Protein AF-A0A8T2YM66-F1 (afdb_monomer_lite)

Organism: Populus deltoides (NCBI:txid3696)

Radius of gyration: 22.35 Å; chains: 1; bounding box: 79×49×45 Å

pLDDT: mean 74.82, std 14.5, range [44.94, 94.56]

Secondary structure (DSSP, 8-state):
-HHHHHHHHHHHHHHHT--------SSPPPBTTB---TT-BSBTTBS-GGGB-EEETTEEEEE-GGG-EEEEEEEEE-SSS-TTEEEEEE-SS--SS----TT--HHHHHH-SSPPPPEEEEE-PPPPPPEESSGGGGTTSTTEEEEE-SSSTT-EEEEEPTTEEEETTTTEEEEGGG-

Structure (mmCIF, N/CA/C/O backbone):
data_AF-A0A8T2YM66-F1
#
_entry.id   AF-A0A8T2YM66-F1
#
loop_
_atom_site.group_PDB
_atom_site.id
_atom_site.type_symbol
_atom_site.label_atom_id
_atom_site.label_alt_id
_atom_site.label_comp_id
_atom_site.label_asym_id
_atom_site.label_entity_id
_atom_site.label_seq_id
_atom_site.pdbx_PDB_ins_code
_atom_site.Cartn_x
_atom_site.Cartn_y
_atom_site.Cartn_z
_atom_site.occupancy
_atom_site.B_iso_or_equiv
_atom_site.auth_seq_id
_atom_site.auth_comp_id
_atom_site.auth_asym_id
_atom_site.auth_atom_id
_atom_site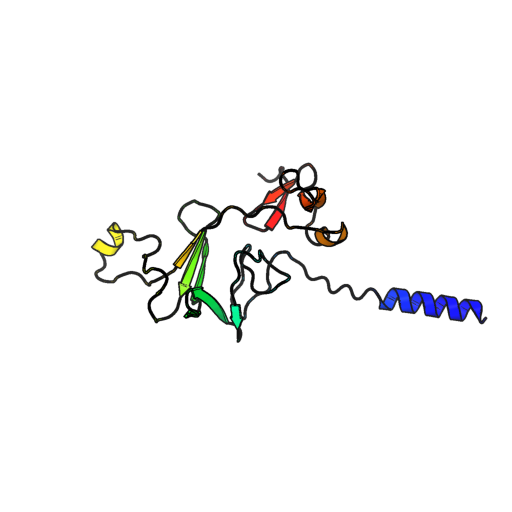.pdbx_PDB_model_num
ATOM 1 N N . MET A 1 1 ? -45.494 -34.737 8.067 1.00 54.91 1 MET A N 1
ATOM 2 C CA . MET A 1 1 ? -44.316 -34.928 7.189 1.00 54.91 1 MET A CA 1
ATOM 3 C C . MET A 1 1 ? -43.950 -33.655 6.430 1.00 54.91 1 MET A C 1
ATOM 5 O O . MET A 1 1 ? -42.790 -33.282 6.460 1.00 54.91 1 MET A O 1
ATOM 9 N N . GLU A 1 2 ? -44.913 -32.925 5.865 1.00 61.69 2 GLU A N 1
ATOM 10 C CA . GLU A 1 2 ? -44.687 -31.696 5.073 1.00 61.69 2 GLU A CA 1
ATOM 11 C C . GLU A 1 2 ? -43.899 -30.579 5.793 1.00 61.69 2 GLU A C 1
ATOM 13 O O . GLU A 1 2 ? -42.937 -30.042 5.254 1.00 61.69 2 GLU A O 1
ATOM 18 N N . LYS A 1 3 ? -44.223 -30.299 7.065 1.00 61.12 3 LYS A N 1
ATOM 19 C CA . LYS A 1 3 ? -43.526 -29.280 7.881 1.00 61.12 3 LYS A CA 1
ATOM 20 C C . LYS A 1 3 ? -42.059 -29.625 8.172 1.00 61.12 3 LYS A C 1
ATOM 22 O O . LYS A 1 3 ? -41.229 -28.733 8.301 1.00 61.12 3 LYS A O 1
ATOM 27 N N . SER A 1 4 ? -41.745 -30.918 8.269 1.00 65.75 4 SER A N 1
ATOM 28 C CA . SER A 1 4 ? -40.383 -31.396 8.536 1.00 65.75 4 SER A CA 1
ATOM 29 C C . SER A 1 4 ? -39.514 -31.304 7.281 1.00 65.75 4 SER A C 1
ATOM 31 O O . SER A 1 4 ? -38.369 -30.879 7.372 1.00 65.75 4 SER A O 1
ATOM 33 N N . ILE A 1 5 ? -40.086 -31.588 6.106 1.00 75.00 5 ILE A N 1
ATOM 34 C CA . ILE A 1 5 ? -39.410 -31.423 4.812 1.00 75.00 5 ILE A CA 1
ATOM 35 C C . ILE A 1 5 ? -39.130 -29.937 4.546 1.00 75.00 5 ILE A C 1
ATOM 37 O O . ILE A 1 5 ? -38.014 -29.585 4.175 1.00 75.00 5 ILE A O 1
ATOM 41 N N . LEU A 1 6 ? -40.098 -29.054 4.825 1.00 72.75 6 LEU A N 1
ATOM 42 C CA . LEU A 1 6 ? -39.918 -27.607 4.680 1.00 72.75 6 LEU A CA 1
ATOM 43 C C . LEU A 1 6 ? -38.821 -27.064 5.613 1.00 72.75 6 LEU A C 1
ATOM 45 O O . LEU A 1 6 ? -37.982 -26.280 5.182 1.00 72.75 6 LEU A O 1
ATOM 49 N N . SER A 1 7 ? -38.771 -27.533 6.864 1.00 74.81 7 SER A N 1
ATOM 50 C CA . SER A 1 7 ? -37.716 -27.152 7.813 1.00 74.81 7 SER A CA 1
ATOM 51 C C . SER A 1 7 ? -36.326 -27.613 7.371 1.00 74.81 7 SER A C 1
ATOM 53 O O . SER A 1 7 ? -35.361 -26.873 7.545 1.00 74.81 7 SER A O 1
ATOM 55 N N . MET A 1 8 ? -36.214 -28.815 6.797 1.00 73.19 8 MET A N 1
ATOM 56 C CA . MET A 1 8 ? -34.941 -29.323 6.280 1.00 73.19 8 MET A CA 1
ATOM 57 C C . MET A 1 8 ? -34.480 -28.528 5.055 1.00 73.19 8 MET A C 1
ATOM 59 O O . MET A 1 8 ? -33.305 -28.194 4.958 1.00 73.19 8 MET A O 1
ATOM 63 N N . LEU A 1 9 ? -35.396 -28.155 4.156 1.00 75.31 9 LEU A N 1
ATOM 64 C CA . LEU A 1 9 ? -35.073 -27.322 2.994 1.00 75.31 9 LEU A CA 1
ATOM 65 C C . LEU A 1 9 ? -34.587 -25.924 3.407 1.00 75.31 9 LEU A C 1
ATOM 67 O O . LEU A 1 9 ? -33.610 -25.438 2.845 1.00 75.31 9 LEU A O 1
ATOM 71 N N . ILE A 1 10 ? -35.197 -25.312 4.428 1.00 72.25 10 ILE A N 1
ATOM 72 C CA . ILE A 1 10 ? -34.757 -24.011 4.962 1.00 72.25 10 ILE A CA 1
ATOM 73 C C . ILE A 1 10 ? -33.356 -24.122 5.588 1.00 72.25 10 ILE A C 1
ATOM 75 O O . ILE A 1 10 ? -32.493 -23.302 5.283 1.00 72.25 10 ILE A O 1
ATOM 79 N N . LEU A 1 11 ? -33.098 -25.163 6.390 1.00 67.56 11 LEU A N 1
ATOM 80 C CA . LEU A 1 11 ? -31.780 -25.426 6.988 1.00 67.56 11 LEU A CA 1
ATOM 81 C C . LEU A 1 11 ? -30.687 -25.619 5.927 1.00 67.56 11 LEU A C 1
ATOM 83 O O . LEU A 1 11 ? -29.607 -25.037 6.035 1.00 67.56 11 LEU A O 1
ATOM 87 N N . MET A 1 12 ? -30.979 -26.375 4.868 1.00 65.44 12 MET A N 1
ATOM 88 C CA . MET A 1 12 ? -30.036 -26.599 3.770 1.00 65.44 12 MET A CA 1
ATOM 89 C C . MET A 1 12 ? -29.739 -25.298 3.012 1.00 65.44 12 MET A C 1
ATOM 91 O O . MET A 1 12 ? -28.573 -25.004 2.759 1.00 65.44 12 MET A O 1
ATOM 95 N N . VAL A 1 13 ? -30.754 -24.472 2.728 1.00 65.25 13 VAL A N 1
ATOM 96 C CA . VAL A 1 13 ? -30.573 -23.157 2.082 1.00 65.25 13 VAL A CA 1
ATOM 97 C C . VAL A 1 13 ? -29.741 -22.207 2.956 1.00 65.25 13 VAL A C 1
ATOM 99 O O . VAL A 1 13 ? -28.867 -21.527 2.426 1.00 65.25 13 VAL A O 1
ATOM 102 N N . THR A 1 14 ? -29.921 -22.213 4.285 1.00 59.53 14 THR A N 1
ATOM 103 C CA . THR A 1 14 ? -29.101 -21.394 5.204 1.00 59.53 14 THR A CA 1
ATOM 104 C C . THR A 1 14 ? -27.645 -21.860 5.317 1.00 59.53 14 THR A C 1
ATOM 106 O O . THR A 1 14 ? -26.748 -21.040 5.509 1.00 59.53 14 THR A O 1
ATOM 109 N N . LEU A 1 15 ? -27.384 -23.163 5.161 1.00 55.84 15 LEU A N 1
ATOM 110 C CA . LEU A 1 15 ? -26.027 -23.721 5.149 1.00 55.84 15 LEU A CA 1
ATOM 111 C C . LEU A 1 15 ? -25.313 -23.461 3.811 1.00 55.84 15 LEU A C 1
ATOM 113 O O . LEU A 1 15 ? -24.105 -23.240 3.793 1.00 55.84 15 LEU A O 1
ATOM 117 N N . LEU A 1 16 ? -26.063 -23.421 2.705 1.00 55.31 16 LEU A N 1
ATOM 118 C CA . LEU A 1 16 ? -25.567 -23.090 1.363 1.00 55.31 16 LEU A CA 1
ATOM 119 C C . LEU A 1 16 ? -25.270 -21.589 1.168 1.00 55.31 16 LEU A C 1
ATOM 121 O O . LEU A 1 16 ? -24.522 -21.243 0.259 1.00 55.31 16 LEU A O 1
ATOM 125 N N . SER A 1 17 ? -25.791 -20.699 2.022 1.00 51.00 17 SER A N 1
ATOM 126 C CA . SER A 1 17 ? -25.498 -19.252 1.994 1.00 51.00 17 SER A CA 1
ATOM 127 C C . SER A 1 17 ? -24.227 -18.829 2.747 1.00 51.00 17 SER A C 1
ATOM 129 O O . SER A 1 17 ? -23.876 -17.652 2.741 1.00 51.00 17 SER A O 1
ATOM 131 N N . CYS A 1 18 ? -23.508 -19.768 3.368 1.00 48.72 18 CYS A N 1
ATOM 132 C CA . CYS A 1 18 ? -22.251 -19.506 4.078 1.00 48.72 18 CYS A CA 1
ATOM 133 C C . CYS A 1 18 ? -21.005 -19.857 3.248 1.00 48.72 18 CYS A C 1
ATOM 135 O O . CYS A 1 18 ? -19.997 -20.293 3.803 1.00 48.72 18 CYS A O 1
ATOM 137 N N . SER A 1 19 ? -21.012 -19.632 1.931 1.00 55.66 19 SER A N 1
ATOM 138 C CA . SER A 1 19 ? -19.758 -19.518 1.177 1.00 55.66 19 SER A CA 1
ATOM 139 C C . SER A 1 19 ? -19.156 -18.132 1.426 1.00 55.66 19 SER A C 1
ATOM 141 O O . SER A 1 19 ? -19.154 -17.258 0.559 1.00 55.66 19 SER A O 1
ATOM 143 N N . TRP A 1 20 ? -18.698 -17.924 2.662 1.00 50.69 20 TRP A N 1
ATOM 144 C CA . TRP A 1 20 ? -17.812 -16.829 3.025 1.00 50.69 20 TRP A CA 1
ATOM 145 C C . TRP A 1 20 ? -16.505 -17.098 2.286 1.00 50.69 20 TRP A C 1
ATOM 147 O O . TRP A 1 20 ? -15.684 -17.896 2.737 1.00 50.69 20 TRP A O 1
ATOM 157 N N . SER A 1 21 ? -16.318 -16.486 1.120 1.00 52.03 21 SER A N 1
ATOM 158 C CA . SER A 1 21 ? -14.973 -16.339 0.578 1.00 52.03 21 SER A CA 1
ATOM 159 C C . SER A 1 21 ? -14.225 -15.468 1.576 1.00 52.03 21 SER A C 1
ATOM 161 O O . SER A 1 21 ? -14.390 -14.254 1.602 1.00 52.03 21 SER A O 1
ATOM 163 N N . ALA A 1 22 ? -13.513 -16.108 2.499 1.00 55.12 22 ALA A N 1
ATOM 164 C CA . ALA A 1 22 ? -12.634 -15.430 3.427 1.00 55.12 22 ALA A CA 1
ATOM 165 C C . ALA A 1 22 ? -11.456 -14.907 2.610 1.00 55.12 22 ALA A C 1
ATOM 167 O O . ALA A 1 22 ? -10.471 -15.610 2.396 1.00 55.12 22 ALA A O 1
ATOM 168 N N . THR A 1 23 ? -11.572 -13.684 2.114 1.00 48.28 23 THR A N 1
ATOM 169 C CA . THR A 1 23 ? -10.398 -12.899 1.767 1.00 48.28 23 THR A CA 1
ATOM 170 C C . THR A 1 23 ? -9.925 -12.217 3.040 1.00 48.28 23 THR A C 1
ATOM 172 O O . THR A 1 23 ? -10.339 -11.112 3.356 1.00 48.28 23 THR A O 1
ATOM 175 N N . ALA A 1 24 ? -9.013 -12.880 3.755 1.00 48.28 24 ALA A N 1
ATOM 176 C CA . ALA A 1 24 ? -7.900 -12.140 4.349 1.00 48.28 24 ALA A CA 1
ATOM 177 C C . ALA A 1 24 ? -7.298 -11.288 3.208 1.00 48.28 24 ALA A C 1
ATOM 179 O O . ALA A 1 24 ? -7.140 -11.802 2.102 1.00 48.28 24 ALA A O 1
ATOM 180 N N . LEU A 1 25 ? -6.976 -10.005 3.321 1.00 55.25 25 LEU A N 1
ATOM 181 C CA . LEU A 1 25 ? -6.524 -9.166 4.426 1.00 55.25 25 LEU A CA 1
ATOM 182 C C . LEU A 1 25 ? -6.538 -7.719 3.862 1.00 55.25 25 LEU A C 1
ATOM 184 O O . LEU A 1 25 ? -6.596 -7.552 2.645 1.00 55.25 25 LEU A O 1
ATOM 188 N N . GLN A 1 26 ? -6.351 -6.666 4.668 1.00 66.81 26 GLN A N 1
ATOM 189 C CA . GLN A 1 26 ? -6.004 -5.316 4.156 1.00 66.81 26 GLN A CA 1
ATOM 190 C C . GLN A 1 26 ? -4.778 -5.293 3.207 1.00 66.81 26 GLN A C 1
ATOM 192 O O . GLN A 1 26 ? -4.493 -4.280 2.568 1.00 66.81 26 GLN A O 1
ATOM 197 N N . HIS A 1 27 ? -4.064 -6.413 3.095 1.00 70.94 27 HIS A N 1
ATOM 198 C CA . HIS A 1 27 ? -3.016 -6.668 2.126 1.00 70.94 27 HIS A CA 1
ATOM 199 C C . HIS A 1 27 ? -3.557 -7.141 0.780 1.00 70.94 27 HIS A C 1
ATOM 201 O O . HIS A 1 27 ? -4.359 -8.069 0.683 1.00 70.94 27 HIS A O 1
ATOM 207 N N . CYS A 1 28 ? -3.027 -6.547 -0.284 1.00 84.81 28 CYS A N 1
ATOM 208 C CA . CYS A 1 28 ? -3.263 -7.038 -1.628 1.00 84.81 28 CYS A CA 1
ATOM 209 C C . CYS A 1 28 ? -2.594 -8.396 -1.858 1.00 84.81 28 CYS A C 1
ATOM 211 O O . CYS A 1 28 ? -1.501 -8.668 -1.360 1.00 84.81 28 CYS A O 1
ATOM 213 N N . GLY A 1 29 ? -3.238 -9.232 -2.675 1.00 87.94 29 GLY A N 1
ATOM 214 C CA . GLY A 1 29 ? -2.601 -10.430 -3.210 1.00 87.94 29 GLY A CA 1
ATOM 215 C C . GLY A 1 29 ? -1.370 -10.090 -4.058 1.00 87.94 29 GLY A C 1
ATOM 216 O O . GLY A 1 29 ? -1.179 -8.955 -4.501 1.00 87.94 29 GLY A O 1
ATOM 217 N N . ASN A 1 30 ? -0.534 -11.095 -4.312 1.00 90.56 30 ASN A N 1
ATOM 218 C CA . ASN A 1 30 ? 0.654 -10.922 -5.144 1.00 90.56 30 ASN A CA 1
ATOM 219 C C . ASN A 1 30 ? 0.268 -10.545 -6.581 1.00 90.56 30 ASN A C 1
ATOM 221 O O . ASN A 1 30 ? -0.651 -11.120 -7.169 1.00 90.56 30 ASN A O 1
ATOM 225 N N . CYS A 1 31 ? 1.035 -9.641 -7.186 1.00 90.88 31 CYS A N 1
ATOM 226 C CA . CYS A 1 31 ? 0.948 -9.378 -8.616 1.00 90.88 31 CYS A CA 1
ATOM 227 C C . CYS A 1 31 ? 1.966 -10.262 -9.343 1.00 90.88 31 CYS A C 1
ATOM 229 O O . CYS A 1 31 ? 3.160 -9.960 -9.386 1.00 90.88 31 CYS A O 1
ATOM 231 N N . GLY A 1 32 ? 1.502 -11.397 -9.873 1.00 90.50 32 GLY A N 1
ATOM 232 C CA . GLY A 1 32 ? 2.397 -12.431 -10.392 1.00 90.50 32 GLY A CA 1
ATOM 233 C C . GLY A 1 32 ? 3.238 -13.031 -9.264 1.00 90.50 32 GLY A C 1
ATOM 234 O O . GLY A 1 32 ? 2.694 -13.623 -8.336 1.00 90.50 32 GLY A O 1
ATOM 235 N N . LEU A 1 33 ? 4.561 -12.868 -9.336 1.00 87.50 33 LEU A N 1
ATOM 236 C CA . LEU A 1 33 ? 5.494 -13.320 -8.292 1.00 87.50 33 LEU A CA 1
ATOM 237 C C . LEU A 1 33 ? 5.874 -12.216 -7.296 1.00 87.50 33 LEU A C 1
ATOM 239 O O . LEU A 1 33 ? 6.591 -12.486 -6.336 1.00 87.50 33 LEU A O 1
ATOM 243 N N . THR A 1 34 ? 5.433 -10.978 -7.520 1.00 85.00 34 THR A N 1
ATOM 244 C CA . THR A 1 34 ? 5.825 -9.841 -6.685 1.00 85.00 34 THR A CA 1
ATOM 245 C C . THR A 1 34 ? 4.818 -9.648 -5.547 1.00 85.00 34 THR A C 1
ATOM 247 O O . THR A 1 34 ? 3.644 -9.383 -5.832 1.00 85.00 34 THR A O 1
ATOM 250 N N . PRO A 1 35 ? 5.239 -9.762 -4.271 1.00 87.31 35 PRO A N 1
ATOM 251 C CA . PRO A 1 35 ? 4.382 -9.424 -3.142 1.00 87.31 35 PRO A CA 1
ATOM 252 C C . PRO A 1 35 ? 4.098 -7.921 -3.124 1.00 87.31 35 PRO A C 1
ATOM 254 O O . PRO A 1 35 ? 4.979 -7.112 -3.420 1.00 87.31 35 PRO A O 1
ATOM 257 N N . VAL A 1 36 ? 2.861 -7.556 -2.791 1.00 87.38 36 VAL A N 1
ATOM 258 C CA . VAL A 1 36 ? 2.409 -6.161 -2.738 1.00 87.38 36 VAL A CA 1
ATOM 259 C C . VAL A 1 36 ? 2.267 -5.758 -1.269 1.00 87.38 36 VAL A C 1
ATOM 261 O O . VAL A 1 36 ? 1.298 -6.168 -0.627 1.00 87.38 36 VAL A O 1
ATOM 264 N N . PRO A 1 37 ? 3.225 -5.002 -0.704 1.00 84.50 37 PRO A N 1
ATOM 265 C CA . PRO A 1 37 ? 3.157 -4.614 0.698 1.00 84.50 37 PRO A CA 1
ATOM 266 C C . PRO A 1 37 ? 2.104 -3.522 0.922 1.00 84.50 37 PRO A C 1
ATOM 268 O O . PRO A 1 37 ? 1.916 -2.644 0.077 1.00 84.50 37 PRO A O 1
ATOM 271 N N . PHE A 1 38 ? 1.458 -3.533 2.088 1.00 78.38 38 PHE A N 1
ATOM 272 C CA . PHE A 1 38 ? 0.675 -2.388 2.554 1.00 78.38 38 PHE A CA 1
ATOM 273 C C . PHE A 1 38 ? 1.585 -1.138 2.668 1.00 78.38 38 PHE A C 1
ATOM 275 O O . PHE A 1 38 ? 2.761 -1.283 3.015 1.00 78.38 38 PHE A O 1
ATOM 282 N N . PRO A 1 39 ? 1.111 0.083 2.341 1.00 79.00 39 PRO A N 1
ATOM 283 C CA . PRO A 1 39 ? -0.254 0.469 1.966 1.00 79.00 39 PRO A CA 1
ATOM 284 C C . PRO A 1 39 ? -0.557 0.425 0.461 1.00 79.00 39 PRO A C 1
ATOM 286 O O . PRO A 1 39 ? -1.591 0.946 0.040 1.00 79.00 39 PRO A O 1
ATOM 289 N N . LEU A 1 40 ? 0.316 -0.161 -0.364 1.00 86.25 40 LEU A N 1
ATOM 290 C CA . LEU A 1 40 ? 0.134 -0.160 -1.813 1.00 86.25 40 LEU A CA 1
ATOM 291 C C . LEU A 1 40 ? -1.125 -0.936 -2.207 1.00 86.25 40 LEU A C 1
ATOM 293 O O . LEU A 1 40 ? -1.361 -2.057 -1.755 1.00 86.25 40 LEU A O 1
ATOM 297 N N . SER A 1 41 ? -1.926 -0.331 -3.079 1.00 88.56 41 SER A N 1
ATOM 298 C CA . SER A 1 41 ? -3.169 -0.914 -3.571 1.00 88.56 41 SER A CA 1
ATOM 299 C C . SER A 1 41 ? -3.023 -1.358 -5.021 1.00 88.56 41 SER A C 1
ATOM 301 O O . SER A 1 41 ? -2.464 -0.632 -5.833 1.00 88.56 41 SER A O 1
ATOM 303 N N . THR A 1 42 ? -3.545 -2.533 -5.374 1.00 90.94 42 THR A N 1
ATOM 304 C CA . THR A 1 42 ? -3.622 -3.003 -6.776 1.00 90.94 42 THR A CA 1
ATOM 305 C C . THR A 1 42 ? -5.051 -3.254 -7.255 1.00 90.94 42 THR A C 1
ATOM 307 O O . THR A 1 42 ? -5.265 -3.609 -8.414 1.00 90.94 42 THR A O 1
ATOM 310 N N . GLY A 1 43 ? -6.037 -3.025 -6.387 1.00 86.88 43 GLY A N 1
ATOM 311 C CA . GLY A 1 43 ? -7.453 -3.255 -6.641 1.00 86.88 43 GLY A CA 1
ATOM 312 C C . GLY A 1 43 ? -8.327 -2.443 -5.682 1.00 86.88 43 GLY A C 1
ATOM 313 O O . GLY A 1 43 ? -7.814 -1.898 -4.709 1.00 86.88 43 GLY A O 1
ATOM 314 N N . PRO A 1 44 ? -9.637 -2.334 -5.947 1.00 84.06 44 PRO A N 1
ATOM 315 C CA . PRO A 1 44 ? -10.539 -1.500 -5.148 1.00 84.06 44 PRO A CA 1
ATOM 316 C C . PRO A 1 44 ? -10.688 -1.974 -3.693 1.00 84.06 44 PRO A C 1
ATOM 318 O O . PRO A 1 44 ? -10.931 -1.152 -2.815 1.00 84.06 44 PRO A O 1
ATOM 321 N N . ASP A 1 45 ? -10.477 -3.267 -3.440 1.00 82.62 45 ASP A N 1
ATOM 322 C CA . ASP A 1 45 ? -10.806 -3.910 -2.163 1.00 82.62 45 ASP A CA 1
ATOM 323 C C . ASP A 1 45 ? -9.567 -4.264 -1.313 1.00 82.62 45 ASP A C 1
ATOM 325 O O . ASP A 1 45 ? -9.669 -5.022 -0.354 1.00 82.62 45 ASP A O 1
ATOM 329 N N . CYS A 1 46 ? -8.374 -3.764 -1.662 1.00 85.31 46 CYS A N 1
ATOM 330 C CA . CYS A 1 46 ? -7.139 -4.052 -0.922 1.00 85.31 46 CYS A CA 1
ATOM 331 C C . CYS A 1 46 ? -6.180 -2.855 -0.885 1.00 85.31 46 CYS A C 1
ATOM 333 O O . CYS A 1 46 ? -6.171 -2.021 -1.799 1.00 85.31 46 CYS A O 1
ATOM 335 N N . GLY A 1 47 ? -5.331 -2.794 0.147 1.00 82.62 47 GLY A N 1
ATOM 336 C CA . GLY A 1 47 ? -4.410 -1.680 0.370 1.00 82.62 47 GLY A CA 1
ATOM 337 C C . GLY A 1 47 ? -5.137 -0.353 0.613 1.00 82.62 47 GLY A C 1
ATOM 338 O O . GLY A 1 47 ? -6.332 -0.316 0.910 1.00 82.62 47 GLY A O 1
ATOM 339 N N . ASN A 1 48 ? -4.420 0.760 0.471 1.00 79.69 48 ASN A N 1
ATOM 340 C CA . ASN A 1 48 ? -4.992 2.101 0.537 1.00 79.69 48 ASN A CA 1
ATOM 341 C C . ASN A 1 48 ? -5.108 2.690 -0.879 1.00 79.69 48 ASN A C 1
ATOM 343 O O . ASN A 1 48 ? -4.129 2.781 -1.622 1.00 79.69 48 ASN A O 1
ATOM 347 N N . GLN A 1 49 ? -6.318 3.124 -1.242 1.00 82.19 49 GLN A N 1
ATOM 348 C CA . GLN A 1 49 ? -6.631 3.651 -2.576 1.00 82.19 49 GLN A CA 1
ATOM 349 C C . GLN A 1 49 ? -5.858 4.930 -2.941 1.00 82.19 49 GLN A C 1
ATOM 351 O O . GLN A 1 49 ? -5.766 5.262 -4.122 1.00 82.19 49 GLN A O 1
ATOM 356 N N . GLN A 1 50 ? -5.269 5.631 -1.968 1.00 76.06 50 GLN A N 1
ATOM 357 C CA . GLN A 1 50 ? -4.386 6.773 -2.221 1.00 76.06 50 GLN A CA 1
ATOM 358 C C . GLN A 1 50 ? -3.036 6.360 -2.835 1.00 76.06 50 GLN A C 1
ATOM 360 O O . GLN A 1 50 ? -2.415 7.173 -3.516 1.00 76.06 50 GLN A O 1
ATOM 365 N N . TYR A 1 51 ? -2.599 5.106 -2.655 1.00 79.38 51 TYR A N 1
ATOM 366 C CA . TYR A 1 51 ? -1.307 4.584 -3.130 1.00 79.38 51 TYR A CA 1
ATOM 367 C C . TYR A 1 51 ? -1.505 3.472 -4.165 1.00 79.38 51 TYR A C 1
ATOM 369 O O . TYR A 1 51 ? -1.006 2.350 -4.033 1.00 79.38 51 TYR A O 1
ATOM 377 N N . LYS A 1 52 ? -2.297 3.775 -5.196 1.00 85.81 52 LYS A N 1
ATOM 378 C CA . LYS A 1 52 ? -2.706 2.811 -6.218 1.00 85.81 52 LYS A CA 1
ATOM 379 C C . LYS A 1 52 ? -1.601 2.542 -7.245 1.00 85.81 52 LYS A C 1
ATOM 381 O O . LYS A 1 52 ? -1.102 3.450 -7.901 1.00 85.81 52 LYS A O 1
ATOM 386 N N . LEU A 1 53 ? -1.294 1.265 -7.433 1.00 88.62 53 LEU A N 1
ATOM 387 C CA . LEU A 1 53 ? -0.476 0.697 -8.498 1.00 88.62 53 LEU A CA 1
ATOM 388 C C . LEU A 1 53 ? -1.358 -0.151 -9.421 1.00 88.62 53 LEU A C 1
ATOM 390 O O . LEU A 1 53 ? -2.413 -0.650 -9.026 1.00 88.62 53 LEU A O 1
ATOM 394 N N . ARG A 1 54 ? -0.925 -0.358 -10.663 1.00 91.19 54 ARG A N 1
ATOM 395 C CA . ARG A 1 54 ? -1.650 -1.189 -11.631 1.00 91.19 54 ARG A CA 1
ATOM 396 C C . ARG A 1 54 ? -0.977 -2.550 -11.769 1.00 91.19 54 ARG A C 1
ATOM 398 O O . ARG A 1 54 ? 0.182 -2.634 -12.154 1.00 91.19 54 ARG A O 1
ATOM 405 N N . CYS A 1 55 ? -1.706 -3.631 -11.501 1.00 92.25 55 CYS A N 1
ATOM 406 C CA . CYS A 1 55 ? -1.248 -4.987 -11.809 1.00 92.25 55 CYS A CA 1
ATOM 407 C C . CYS A 1 55 ? -1.795 -5.420 -13.175 1.00 92.25 55 CYS A C 1
ATOM 409 O O . CYS A 1 55 ? -3.007 -5.442 -13.380 1.00 92.25 55 CYS A O 1
ATOM 411 N N . SER A 1 56 ? -0.921 -5.755 -14.124 1.00 93.25 56 SER A N 1
ATOM 412 C CA . SER A 1 56 ? -1.326 -6.209 -15.458 1.00 93.25 56 SER A CA 1
ATOM 413 C C . SER A 1 56 ? -0.356 -7.256 -15.993 1.00 93.25 56 SER A C 1
ATOM 415 O O . SER A 1 56 ? 0.859 -7.066 -15.949 1.00 93.25 56 SER A O 1
ATOM 417 N N . PHE A 1 57 ? -0.893 -8.379 -16.479 1.00 91.94 57 PHE A N 1
ATOM 418 C CA . PHE A 1 57 ? -0.118 -9.530 -16.966 1.00 91.94 57 PHE A CA 1
ATOM 419 C C . PHE A 1 57 ? 0.936 -10.038 -15.962 1.00 91.94 57 PHE A C 1
ATOM 421 O O . PHE A 1 57 ? 2.059 -10.371 -16.338 1.00 91.94 57 PHE A O 1
ATOM 428 N N . GLY A 1 58 ? 0.584 -10.062 -14.671 1.00 89.38 58 GLY A N 1
ATOM 429 C CA . GLY A 1 58 ? 1.481 -10.508 -13.598 1.00 89.38 58 GLY A CA 1
ATOM 430 C C . GLY A 1 58 ? 2.669 -9.577 -13.345 1.00 89.38 58 GLY A C 1
ATOM 431 O O . GLY A 1 58 ? 3.661 -10.008 -12.763 1.00 89.38 58 GLY A O 1
ATOM 432 N N . LYS A 1 59 ? 2.592 -8.324 -13.807 1.00 90.25 59 LYS A N 1
ATOM 433 C CA . LYS A 1 59 ? 3.609 -7.296 -13.592 1.00 90.25 59 LYS A CA 1
ATOM 434 C C . LYS A 1 59 ? 2.987 -6.034 -13.008 1.00 90.25 59 LYS A C 1
ATOM 436 O O . LYS A 1 59 ? 1.870 -5.660 -13.370 1.00 90.25 59 LYS A O 1
ATOM 441 N N . LEU A 1 60 ? 3.730 -5.375 -12.1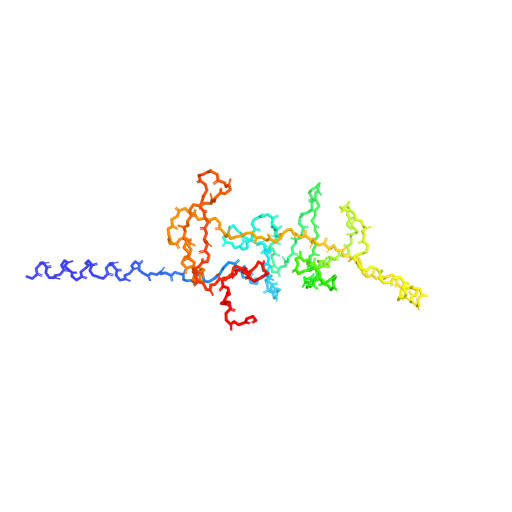26 1.00 90.56 60 LEU A N 1
ATOM 442 C CA . LEU A 1 60 ? 3.331 -4.115 -11.510 1.00 90.56 60 LEU A CA 1
ATOM 443 C C . LEU A 1 60 ? 3.716 -2.929 -12.394 1.00 90.56 60 LEU A C 1
ATOM 445 O O . LEU A 1 60 ? 4.797 -2.894 -12.979 1.00 90.56 60 LEU A O 1
ATOM 449 N N . TRP A 1 61 ? 2.830 -1.946 -12.455 1.00 88.31 61 TRP A N 1
ATOM 450 C CA . TRP A 1 61 ? 2.984 -0.714 -13.210 1.00 88.31 61 TRP A CA 1
ATOM 451 C C . TRP A 1 61 ? 2.688 0.481 -12.307 1.00 88.31 61 TRP A C 1
ATOM 453 O O . TRP A 1 61 ? 1.713 0.480 -11.553 1.00 88.31 61 TRP A O 1
ATOM 463 N N . PHE A 1 62 ? 3.534 1.499 -12.407 1.00 85.12 62 PHE A N 1
ATOM 464 C CA . PHE A 1 62 ? 3.334 2.804 -11.800 1.00 85.12 62 PHE A CA 1
ATOM 465 C C . PHE A 1 62 ? 2.803 3.755 -12.868 1.00 85.12 62 PHE A C 1
ATOM 467 O O . PHE A 1 62 ? 3.529 4.112 -13.797 1.00 85.12 62 PHE A O 1
ATOM 474 N N . ASP A 1 63 ? 1.533 4.129 -12.761 1.00 81.94 63 ASP A N 1
ATOM 475 C CA . ASP A 1 63 ? 0.924 5.107 -13.655 1.00 81.94 63 ASP A CA 1
ATOM 476 C C . ASP A 1 63 ? 1.204 6.509 -13.087 1.00 81.94 63 ASP A C 1
ATOM 478 O O . ASP A 1 63 ? 0.766 6.855 -11.992 1.00 81.94 63 ASP A O 1
ATOM 482 N N . ALA A 1 64 ? 1.991 7.297 -13.812 1.00 75.00 64 ALA A N 1
ATOM 483 C CA . ALA A 1 64 ? 2.391 8.645 -13.440 1.00 75.00 64 ALA A CA 1
ATOM 484 C C . ALA A 1 64 ? 1.510 9.697 -14.141 1.00 75.00 64 ALA A C 1
ATOM 486 O O . ALA A 1 64 ? 0.562 9.395 -14.872 1.00 75.00 64 ALA A O 1
ATOM 487 N N . LEU A 1 65 ? 1.825 10.975 -13.920 1.00 71.88 65 LEU A N 1
ATOM 488 C CA . LEU A 1 65 ? 1.131 12.085 -14.572 1.00 71.88 65 LEU A CA 1
ATOM 489 C C . LEU A 1 65 ? 1.308 12.049 -16.104 1.00 71.88 65 LEU A C 1
ATOM 491 O O . LEU A 1 65 ? 2.196 11.385 -16.648 1.00 71.88 65 LEU A O 1
ATOM 495 N N . ASN A 1 66 ? 0.445 12.786 -16.810 1.00 74.19 66 ASN A N 1
ATOM 496 C CA . ASN A 1 66 ? 0.427 12.902 -18.276 1.00 74.19 66 ASN A CA 1
ATOM 497 C C . ASN A 1 66 ? 0.213 11.575 -19.030 1.00 74.19 66 ASN A C 1
ATOM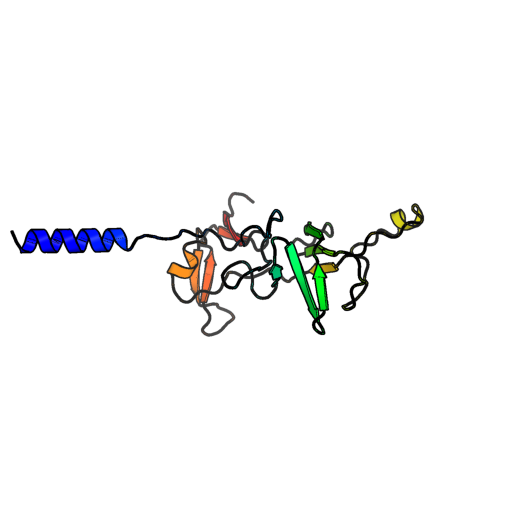 499 O O . ASN A 1 66 ? 0.615 11.449 -20.184 1.00 74.19 66 ASN A O 1
ATOM 503 N N . GLY A 1 67 ? -0.416 10.585 -18.389 1.00 73.12 67 GLY A N 1
ATOM 504 C CA . GLY A 1 67 ? -0.703 9.286 -19.007 1.00 73.12 67 GLY A CA 1
ATOM 505 C C . GLY A 1 67 ? 0.539 8.423 -19.243 1.00 73.12 67 GLY A C 1
ATOM 506 O O . GLY A 1 67 ? 0.478 7.472 -20.020 1.00 73.12 67 GLY A O 1
ATOM 507 N N . SER A 1 68 ? 1.664 8.758 -18.604 1.00 77.12 68 SER A N 1
ATOM 508 C CA . SER A 1 68 ? 2.867 7.929 -18.630 1.00 77.12 68 SER A CA 1
ATOM 509 C C . SER A 1 68 ? 2.746 6.771 -17.638 1.00 77.12 68 SER A C 1
ATOM 511 O O . SER A 1 68 ? 2.181 6.926 -16.560 1.00 77.12 68 SER A O 1
ATOM 513 N N . SER A 1 69 ? 3.285 5.605 -17.995 1.00 81.62 69 SER A N 1
ATOM 514 C CA . SER A 1 69 ? 3.261 4.407 -17.152 1.00 81.62 69 SER A CA 1
ATOM 515 C C . SER A 1 69 ? 4.614 3.716 -17.178 1.00 81.62 69 SER A C 1
ATOM 517 O O . SER A 1 69 ? 5.189 3.515 -18.247 1.00 81.62 69 SER A O 1
ATOM 519 N N . TYR A 1 70 ? 5.088 3.297 -16.010 1.00 80.12 70 TYR A N 1
ATOM 520 C CA . TYR A 1 70 ? 6.401 2.692 -15.829 1.00 80.12 70 TYR A CA 1
ATOM 521 C C . TYR A 1 70 ? 6.276 1.280 -15.280 1.00 80.12 70 TYR A C 1
ATOM 523 O O . TYR A 1 70 ? 5.543 1.034 -14.323 1.00 80.12 70 TYR A O 1
ATOM 531 N N . LEU A 1 71 ? 7.006 0.342 -15.878 1.00 83.44 71 LEU A N 1
ATOM 532 C CA . LEU A 1 71 ? 7.066 -1.027 -15.384 1.00 83.44 71 LEU A CA 1
ATOM 533 C C . LEU A 1 71 ? 7.906 -1.068 -14.105 1.00 83.44 71 LEU A C 1
ATOM 535 O O . LEU A 1 71 ? 9.0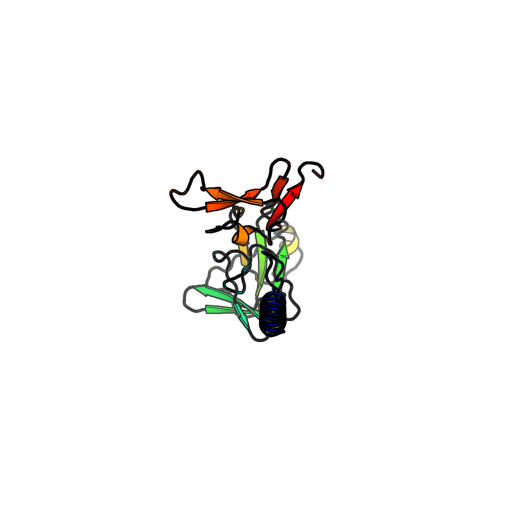71 -0.676 -14.130 1.00 83.44 71 LEU A O 1
ATOM 539 N N . ILE A 1 72 ? 7.340 -1.584 -13.017 1.00 83.62 72 ILE A N 1
ATOM 540 C CA . ILE A 1 72 ? 8.025 -1.724 -11.732 1.00 83.62 72 ILE A CA 1
ATOM 541 C C . ILE A 1 72 ? 8.913 -2.972 -11.766 1.00 83.62 72 ILE A C 1
ATOM 543 O O . ILE A 1 72 ? 8.442 -4.084 -11.997 1.00 83.62 72 ILE A O 1
ATOM 547 N N . ALA A 1 73 ? 10.203 -2.781 -11.511 1.00 78.94 73 ALA A N 1
ATOM 548 C CA . ALA A 1 73 ? 11.200 -3.836 -11.389 1.00 78.94 73 ALA A CA 1
ATOM 549 C C . ALA A 1 73 ? 11.221 -4.455 -9.984 1.00 78.94 73 ALA A C 1
ATOM 551 O O . ALA A 1 73 ? 11.332 -5.670 -9.844 1.00 78.94 73 ALA A O 1
ATOM 552 N N . SER A 1 74 ? 11.113 -3.633 -8.935 1.00 76.00 74 SER A N 1
ATOM 553 C CA . SER A 1 74 ? 11.102 -4.102 -7.543 1.00 76.00 74 SER A CA 1
ATOM 554 C C . SER A 1 74 ? 10.566 -3.036 -6.590 1.00 76.00 74 SER A C 1
ATOM 556 O O . SER A 1 74 ? 10.784 -1.850 -6.840 1.00 76.00 74 SER A O 1
ATOM 558 N N . ILE A 1 75 ? 9.978 -3.469 -5.473 1.00 78.50 75 ILE A N 1
ATOM 559 C CA . ILE A 1 75 ? 9.549 -2.628 -4.347 1.00 78.50 75 ILE A CA 1
ATOM 560 C C . ILE A 1 75 ? 10.387 -3.035 -3.133 1.00 78.50 75 ILE A C 1
ATOM 562 O O . ILE A 1 75 ? 10.372 -4.205 -2.756 1.00 78.50 75 ILE A O 1
ATOM 566 N N . ASN A 1 76 ? 11.133 -2.100 -2.545 1.00 73.69 76 ASN A N 1
ATOM 567 C CA . ASN A 1 76 ? 11.996 -2.374 -1.390 1.00 73.69 76 ASN A CA 1
ATOM 568 C C . ASN A 1 76 ? 11.720 -1.370 -0.270 1.00 73.69 76 ASN A C 1
ATOM 570 O O . ASN A 1 76 ? 11.589 -0.184 -0.589 1.00 73.69 76 ASN A O 1
ATOM 574 N N . PRO A 1 77 ? 11.639 -1.793 1.008 1.00 67.81 77 PRO A N 1
ATOM 575 C CA . PRO A 1 77 ? 11.512 -0.858 2.127 1.00 67.81 77 PRO A CA 1
ATOM 576 C C . PRO A 1 77 ? 12.679 0.131 2.098 1.00 67.81 77 PRO A C 1
ATOM 578 O O . PRO A 1 77 ? 13.822 -0.267 1.848 1.00 67.81 77 PRO A O 1
ATOM 581 N N . SER A 1 78 ? 12.396 1.421 2.286 1.00 66.81 78 SER A N 1
ATOM 582 C CA . SER A 1 78 ? 13.439 2.442 2.238 1.00 66.81 78 SER A CA 1
ATOM 583 C C . SER A 1 78 ? 14.385 2.314 3.432 1.00 66.81 78 SER A C 1
ATOM 585 O O . SER A 1 78 ? 13.977 2.024 4.556 1.00 66.81 78 SER A O 1
ATOM 587 N N . SER A 1 79 ? 15.679 2.529 3.189 1.00 57.94 79 SER A N 1
ATOM 588 C CA . SER A 1 79 ? 16.727 2.473 4.214 1.00 57.94 79 SER A CA 1
ATOM 589 C C . SER A 1 79 ? 16.926 3.802 4.956 1.00 57.94 79 SER A C 1
ATOM 591 O O . SER A 1 79 ? 17.859 3.916 5.748 1.00 57.94 79 SER A O 1
ATOM 593 N N . THR A 1 80 ? 16.102 4.821 4.691 1.00 52.81 80 THR A N 1
ATOM 594 C CA . THR A 1 80 ? 16.236 6.195 5.221 1.00 52.81 80 THR A CA 1
ATOM 595 C C . THR A 1 80 ? 15.827 6.359 6.686 1.00 52.81 80 THR A C 1
ATOM 597 O O . THR A 1 80 ? 15.922 7.455 7.229 1.00 52.81 80 THR A O 1
ATOM 600 N N . GLY A 1 81 ? 15.412 5.288 7.366 1.00 47.62 81 GLY A N 1
ATOM 601 C CA . GLY A 1 81 ? 15.015 5.334 8.778 1.00 47.62 81 GLY A CA 1
ATOM 602 C C . GLY A 1 81 ? 13.615 5.909 9.018 1.00 47.62 81 GLY A C 1
ATOM 603 O O . GLY A 1 81 ? 13.125 5.841 10.144 1.00 47.62 81 GLY A O 1
ATOM 604 N N . LEU A 1 82 ? 12.942 6.408 7.976 1.00 52.16 82 LEU A N 1
ATOM 605 C CA . LEU A 1 82 ? 11.513 6.692 8.006 1.00 52.16 82 LEU A CA 1
ATOM 606 C C . LEU A 1 82 ? 10.757 5.401 7.670 1.00 52.16 82 LEU A C 1
ATOM 608 O O . LEU A 1 82 ? 10.971 4.808 6.617 1.00 52.16 82 LEU A O 1
ATOM 612 N N . GLN A 1 83 ? 9.891 4.937 8.571 1.00 58.25 83 GLN A N 1
ATOM 613 C CA . GLN A 1 83 ? 9.209 3.643 8.415 1.00 58.25 83 GLN A CA 1
ATOM 614 C C . GLN A 1 83 ? 8.161 3.636 7.278 1.00 58.25 83 GLN A C 1
ATOM 616 O O . GLN A 1 83 ? 7.652 2.578 6.932 1.00 58.25 83 GLN A O 1
ATOM 621 N N . SER A 1 84 ? 7.857 4.789 6.668 1.00 60.06 84 SER A N 1
ATOM 622 C CA . SER A 1 84 ? 6.777 5.001 5.691 1.00 60.06 84 SER A CA 1
ATOM 623 C C . SER A 1 84 ? 7.255 5.309 4.264 1.00 60.06 84 SER A C 1
ATOM 625 O O . SER A 1 84 ? 6.649 6.121 3.563 1.00 60.06 84 SER A O 1
ATOM 627 N N . ALA A 1 85 ? 8.352 4.691 3.823 1.00 62.34 85 ALA A N 1
ATOM 628 C CA . ALA A 1 85 ? 8.880 4.887 2.473 1.00 62.34 85 ALA A CA 1
ATOM 629 C C . ALA A 1 85 ? 9.242 3.559 1.785 1.00 62.34 85 ALA A C 1
ATOM 631 O O . ALA A 1 85 ? 9.824 2.657 2.393 1.00 62.34 85 ALA A O 1
ATOM 632 N N . TYR A 1 86 ? 8.912 3.445 0.494 1.00 65.75 86 TYR A N 1
ATOM 633 C CA . TYR A 1 86 ? 9.276 2.327 -0.386 1.00 65.75 86 TYR A CA 1
ATOM 634 C C . TYR A 1 86 ? 10.025 2.894 -1.595 1.00 65.75 86 TYR A C 1
ATOM 636 O O . TYR A 1 86 ? 9.605 3.871 -2.218 1.00 65.75 86 TYR A O 1
ATOM 644 N N . MET A 1 87 ? 11.118 2.234 -1.973 1.00 65.81 87 MET A N 1
ATOM 645 C CA . MET A 1 87 ? 11.828 2.507 -3.216 1.00 65.81 87 MET A CA 1
ATOM 646 C C . MET A 1 87 ? 11.297 1.591 -4.319 1.00 65.81 87 MET A C 1
ATOM 648 O O . MET A 1 87 ? 11.459 0.365 -4.267 1.00 65.81 87 MET A O 1
ATOM 652 N N . ILE A 1 88 ? 10.700 2.206 -5.337 1.00 68.81 88 ILE A N 1
ATOM 653 C CA . ILE A 1 88 ? 10.204 1.553 -6.543 1.00 68.81 88 ILE A CA 1
ATOM 654 C C . ILE A 1 88 ? 11.235 1.739 -7.652 1.00 68.81 88 ILE A C 1
ATOM 656 O O . ILE A 1 88 ? 11.443 2.833 -8.174 1.00 68.81 88 ILE A O 1
ATOM 660 N N . LYS A 1 89 ? 11.884 0.647 -8.048 1.00 70.31 89 LYS A N 1
ATOM 661 C CA . LYS A 1 89 ? 12.728 0.646 -9.248 1.00 70.31 89 LYS A CA 1
ATOM 662 C C . LYS A 1 89 ? 11.855 0.444 -10.477 1.00 70.31 89 LYS A C 1
ATOM 664 O O . LYS A 1 89 ? 10.954 -0.391 -10.427 1.00 70.31 89 LYS A O 1
ATOM 669 N N . VAL A 1 90 ? 12.135 1.146 -11.572 1.00 71.38 90 VAL A N 1
ATOM 670 C CA . VAL A 1 90 ? 11.397 1.017 -12.840 1.00 71.38 90 VAL A CA 1
ATOM 671 C C . VAL A 1 90 ? 12.328 0.680 -14.007 1.00 71.38 90 VAL A C 1
ATOM 673 O O . VAL A 1 90 ? 13.507 1.025 -13.972 1.00 71.38 90 VAL A O 1
ATOM 676 N N . TYR A 1 91 ? 11.818 -0.024 -15.022 1.00 67.25 91 TYR A N 1
ATOM 677 C CA . TYR A 1 91 ? 12.595 -0.381 -16.218 1.00 67.25 91 TYR A CA 1
ATOM 678 C C . TYR A 1 91 ? 12.712 0.769 -17.233 1.00 67.25 91 TYR A C 1
ATOM 680 O O . TYR A 1 91 ? 11.851 1.640 -17.299 1.00 67.25 91 TYR A O 1
ATOM 688 N N . ASP A 1 92 ? 13.801 0.701 -18.009 1.00 56.69 92 ASP A N 1
ATOM 689 C CA . ASP A 1 92 ? 14.343 1.650 -18.995 1.00 56.69 92 ASP A CA 1
ATOM 690 C C . ASP A 1 92 ? 13.322 2.554 -19.722 1.00 56.69 92 ASP A C 1
ATOM 692 O O . ASP A 1 92 ? 12.325 2.090 -20.279 1.00 56.69 92 ASP A O 1
ATOM 696 N N . GLY A 1 93 ? 13.616 3.859 -19.726 1.00 58.25 93 GLY A N 1
ATOM 697 C CA . GLY A 1 93 ? 12.720 4.947 -20.129 1.00 58.25 93 GLY A CA 1
ATOM 698 C C . GLY A 1 93 ? 12.585 5.969 -19.001 1.00 58.25 93 GLY A C 1
ATOM 699 O O . GLY A 1 93 ? 11.753 5.807 -18.117 1.00 58.25 93 GLY A O 1
ATOM 700 N N . GLY A 1 94 ? 13.443 6.995 -18.992 1.00 55.16 94 GLY A N 1
ATOM 701 C CA . GLY A 1 94 ? 13.561 7.959 -17.889 1.00 55.16 94 GLY A CA 1
ATOM 702 C C . GLY A 1 94 ? 12.220 8.444 -17.314 1.00 55.16 94 GLY A C 1
ATOM 703 O O . GLY A 1 94 ? 11.275 8.735 -18.049 1.00 55.16 94 GLY A O 1
ATOM 704 N N . CYS A 1 95 ? 12.140 8.550 -15.984 1.00 55.03 95 CYS A N 1
ATOM 705 C CA . CYS A 1 95 ? 10.976 9.114 -15.307 1.00 55.03 95 CYS A CA 1
ATOM 706 C C . CYS A 1 95 ? 10.782 10.578 -15.729 1.00 55.03 95 CYS A C 1
ATOM 708 O O . CYS A 1 95 ? 11.616 11.433 -15.439 1.00 55.03 95 CYS A O 1
ATOM 710 N N . ALA A 1 96 ? 9.670 10.875 -16.402 1.00 51.69 96 ALA A N 1
ATOM 711 C CA . ALA A 1 96 ? 9.273 12.235 -16.761 1.00 51.69 96 ALA A CA 1
ATOM 712 C C . ALA A 1 96 ? 8.718 13.001 -15.547 1.00 51.69 96 ALA A C 1
ATOM 714 O O . ALA A 1 96 ? 8.685 14.228 -15.542 1.00 51.69 96 ALA A O 1
ATOM 715 N N . ALA A 1 97 ? 8.321 12.280 -14.496 1.00 47.44 97 ALA A N 1
ATOM 716 C CA . ALA A 1 97 ? 7.792 12.820 -13.251 1.00 47.44 97 ALA A CA 1
ATOM 717 C C . ALA A 1 97 ? 8.901 13.090 -12.212 1.00 47.44 97 ALA A C 1
ATOM 719 O O . ALA A 1 97 ? 8.714 12.756 -11.057 1.00 47.44 97 ALA A O 1
ATOM 720 N N . TYR A 1 98 ? 10.025 13.693 -12.625 1.00 44.94 98 TYR A N 1
ATOM 721 C CA . TYR A 1 98 ? 11.273 13.936 -11.868 1.00 44.94 98 TYR A CA 1
ATOM 722 C C . TYR A 1 98 ? 12.287 12.768 -11.879 1.00 44.94 98 TYR A C 1
ATOM 724 O O . TYR A 1 98 ? 12.045 11.689 -11.350 1.00 44.94 98 TYR A O 1
ATOM 732 N N . GLN A 1 99 ? 13.473 13.010 -12.460 1.00 47.59 99 GLN A N 1
ATOM 733 C CA . GLN A 1 99 ? 14.674 12.191 -12.249 1.00 47.59 99 GLN A CA 1
ATOM 734 C C . GLN A 1 99 ? 15.384 12.691 -10.983 1.00 47.59 99 GLN A C 1
ATOM 736 O O . GLN A 1 99 ? 16.198 13.610 -11.047 1.00 47.59 99 GLN A O 1
ATOM 741 N N . SER A 1 100 ? 15.092 12.106 -9.826 1.00 48.44 100 SER A N 1
ATOM 742 C CA . SER A 1 100 ? 15.963 12.213 -8.653 1.00 48.44 100 SER A CA 1
ATOM 743 C C . SER A 1 100 ? 16.510 10.826 -8.329 1.00 48.44 100 SER A C 1
ATOM 745 O O . SER A 1 100 ? 15.779 9.839 -8.301 1.00 48.44 100 SER A O 1
ATOM 747 N N . PHE A 1 101 ? 17.827 10.719 -8.140 1.00 51.56 101 PHE A N 1
ATOM 748 C CA . PHE A 1 101 ? 18.414 9.482 -7.636 1.00 51.56 101 PHE A CA 1
ATOM 749 C C . PHE A 1 101 ? 18.014 9.340 -6.174 1.00 51.56 101 PHE A C 1
ATOM 751 O O . PHE A 1 101 ? 18.491 10.080 -5.313 1.00 51.56 101 PHE A O 1
ATOM 758 N N . VAL A 1 102 ? 17.131 8.386 -5.918 1.00 51.41 102 VAL A N 1
ATOM 759 C CA . VAL A 1 102 ? 16.745 7.964 -4.577 1.00 51.41 102 VAL A CA 1
ATOM 760 C C . VAL A 1 102 ? 18.002 7.562 -3.808 1.00 51.41 102 VAL A C 1
ATOM 762 O O . VAL A 1 102 ? 18.713 6.648 -4.223 1.00 51.41 102 VAL A O 1
ATOM 765 N N . ASN A 1 103 ? 18.293 8.252 -2.703 1.00 53.25 103 ASN A N 1
ATOM 766 C CA . ASN A 1 103 ? 19.393 7.930 -1.786 1.00 53.25 103 ASN A CA 1
ATOM 767 C C . ASN A 1 103 ? 20.789 7.833 -2.439 1.00 53.25 103 ASN A C 1
ATOM 769 O O . ASN A 1 103 ? 21.514 6.846 -2.284 1.00 53.25 103 ASN A O 1
ATOM 773 N N . LEU A 1 104 ? 21.196 8.889 -3.154 1.00 55.88 104 LEU A N 1
ATOM 774 C CA . LEU A 1 104 ? 22.543 9.016 -3.718 1.00 55.88 104 LEU A CA 1
ATOM 775 C C . LEU A 1 104 ? 23.619 9.098 -2.614 1.00 55.88 104 LEU A C 1
ATOM 777 O O . LEU A 1 104 ? 23.889 10.166 -2.066 1.00 55.88 104 LEU A O 1
ATOM 781 N N . ASP A 1 105 ? 24.304 7.987 -2.335 1.00 61.47 105 ASP A N 1
ATOM 782 C CA . ASP A 1 105 ? 25.536 8.004 -1.540 1.00 61.47 105 ASP A CA 1
ATOM 783 C C . ASP A 1 105 ? 26.695 8.539 -2.396 1.00 61.47 105 ASP A C 1
ATOM 785 O O . ASP A 1 105 ? 27.380 7.810 -3.124 1.00 61.47 105 ASP A O 1
ATOM 789 N N . VAL A 1 106 ? 26.907 9.853 -2.308 1.00 62.50 106 VAL A N 1
ATOM 790 C CA . VAL A 1 106 ? 27.929 10.589 -3.067 1.00 62.50 106 VAL A CA 1
ATOM 791 C C . VAL A 1 106 ? 29.336 10.016 -2.832 1.00 62.50 106 VAL A C 1
ATOM 793 O O . VAL A 1 106 ? 30.179 10.073 -3.730 1.00 62.50 106 VAL A O 1
ATOM 796 N N . LYS A 1 107 ? 29.597 9.388 -1.673 1.00 67.50 107 LYS A N 1
ATOM 797 C CA . LYS A 1 107 ? 30.898 8.764 -1.380 1.00 67.50 107 LYS A CA 1
ATOM 798 C C . LYS A 1 107 ? 31.117 7.488 -2.193 1.00 67.50 107 LYS A C 1
ATOM 800 O O . LYS A 1 107 ? 32.236 7.252 -2.639 1.00 67.50 107 LYS A O 1
ATOM 805 N N . LYS A 1 108 ? 30.067 6.696 -2.442 1.00 63.78 108 LYS A N 1
ATOM 806 C CA . LYS A 1 108 ? 30.133 5.503 -3.309 1.00 63.78 108 LYS A CA 1
ATOM 807 C C . LYS A 1 108 ? 30.229 5.864 -4.788 1.00 63.78 108 LYS A C 1
ATOM 809 O O . LYS A 1 108 ? 31.000 5.243 -5.516 1.00 63.78 108 LYS A O 1
ATOM 814 N N . VAL A 1 109 ? 29.500 6.890 -5.226 1.00 60.97 109 VAL A N 1
ATOM 815 C CA . VAL A 1 109 ? 29.528 7.353 -6.626 1.00 60.97 109 VAL A CA 1
ATOM 816 C C . VAL A 1 109 ? 30.859 8.017 -6.982 1.00 60.97 109 VAL A C 1
ATOM 818 O O . VAL A 1 109 ? 31.352 7.846 -8.092 1.00 60.97 109 VAL A O 1
ATOM 821 N N . GLY A 1 110 ? 31.515 8.686 -6.029 1.00 58.75 110 GLY A N 1
ATOM 822 C CA . GLY A 1 110 ? 32.878 9.188 -6.228 1.00 58.75 110 GLY A CA 1
ATOM 823 C C . GLY A 1 110 ? 33.916 8.083 -6.484 1.00 58.75 110 GLY A C 1
ATOM 824 O O . GLY A 1 110 ? 34.924 8.334 -7.140 1.00 58.75 110 GLY A O 1
ATOM 825 N N . MET A 1 111 ? 33.667 6.857 -6.006 1.00 57.56 111 MET A N 1
ATOM 826 C CA . MET A 1 111 ? 34.581 5.713 -6.146 1.00 57.56 111 MET A CA 1
ATOM 827 C C . MET A 1 111 ? 34.269 4.822 -7.357 1.00 57.56 111 MET A C 1
ATOM 829 O O . MET A 1 111 ? 35.147 4.107 -7.837 1.00 57.56 111 MET A O 1
ATOM 833 N N . ILE A 1 112 ? 33.042 4.870 -7.878 1.00 56.62 112 ILE A N 1
ATOM 834 C CA . ILE A 1 112 ? 32.588 4.053 -9.004 1.00 56.62 112 ILE A CA 1
ATOM 835 C C . ILE A 1 112 ? 32.112 5.010 -10.098 1.00 56.62 112 ILE A C 1
ATOM 837 O O . ILE A 1 112 ? 31.080 5.651 -9.951 1.00 56.62 112 ILE A O 1
ATOM 841 N N . LYS A 1 113 ? 32.814 5.074 -11.239 1.00 58.75 113 LYS A N 1
ATOM 842 C CA . LYS A 1 113 ? 32.400 5.848 -12.436 1.00 58.75 113 LYS A CA 1
ATOM 843 C C . LYS A 1 113 ? 31.135 5.286 -13.121 1.00 58.75 113 LYS A C 1
ATOM 845 O O . LYS A 1 113 ? 31.011 5.332 -14.343 1.00 58.75 113 LYS A O 1
ATOM 850 N N . LYS A 1 114 ? 30.220 4.691 -12.361 1.00 56.97 114 LYS A N 1
ATOM 851 C CA . LYS A 1 114 ? 28.955 4.139 -12.822 1.00 56.97 114 LYS A CA 1
ATOM 852 C C . LYS A 1 114 ? 27.860 4.695 -11.926 1.00 56.97 114 LYS A C 1
ATOM 854 O O . LYS A 1 114 ? 27.830 4.423 -10.729 1.00 56.97 114 LYS A O 1
ATOM 859 N N . TRP A 1 115 ? 26.991 5.490 -12.534 1.00 57.03 115 TRP A N 1
ATOM 860 C CA . TRP A 1 115 ? 25.810 6.027 -11.877 1.00 57.03 115 TRP A CA 1
ATOM 861 C C . TRP A 1 115 ? 24.880 4.885 -11.432 1.00 57.03 115 TRP A C 1
ATOM 863 O O . TRP A 1 115 ? 24.798 3.871 -12.136 1.00 57.03 115 TRP A O 1
ATOM 873 N N . PRO A 1 116 ? 24.221 5.011 -10.266 1.00 64.50 116 PRO A N 1
ATOM 874 C CA . PRO A 1 116 ? 23.265 4.018 -9.797 1.00 64.50 116 PRO A CA 1
ATOM 875 C C . PRO A 1 116 ? 22.057 3.931 -10.735 1.00 64.50 116 PRO A C 1
ATOM 877 O O . PRO A 1 116 ? 21.783 4.843 -11.515 1.00 64.50 116 PRO A O 1
ATOM 880 N N . GLU A 1 117 ? 21.342 2.812 -10.666 1.00 64.06 117 GLU A N 1
ATOM 881 C CA . GLU A 1 117 ? 20.113 2.621 -11.438 1.00 64.06 117 GLU A CA 1
ATOM 882 C C . GLU A 1 117 ? 19.066 3.674 -11.035 1.00 64.06 117 GLU A C 1
ATOM 884 O O . GLU A 1 117 ? 18.907 3.937 -9.838 1.00 64.06 117 GLU A O 1
ATOM 889 N N . PRO A 1 118 ? 18.347 4.279 -11.997 1.00 62.16 118 PRO A N 1
ATOM 890 C CA . PRO A 1 118 ? 17.263 5.200 -11.686 1.00 62.16 118 PRO A CA 1
ATOM 891 C C . PRO A 1 118 ? 16.128 4.475 -10.947 1.00 62.16 118 PRO A C 1
ATOM 893 O O . PRO A 1 118 ? 15.846 3.299 -11.188 1.00 62.16 118 PRO A O 1
ATOM 896 N N . GLY A 1 119 ? 15.458 5.189 -10.048 1.00 63.00 119 GLY A N 1
ATOM 897 C CA . GLY A 1 119 ? 14.324 4.690 -9.277 1.00 63.00 119 GLY A CA 1
ATOM 898 C C . GLY A 1 119 ? 13.480 5.846 -8.754 1.00 63.00 119 GLY A C 1
ATOM 899 O O . GLY A 1 119 ? 13.894 6.999 -8.834 1.00 63.00 119 GLY A O 1
ATOM 900 N N . VAL A 1 120 ? 12.302 5.525 -8.235 1.00 67.69 120 VAL A N 1
ATOM 901 C CA . VAL A 1 120 ? 11.367 6.473 -7.626 1.00 67.69 120 VAL A CA 1
ATOM 902 C C . VAL A 1 120 ? 11.207 6.094 -6.160 1.00 67.69 120 VAL A C 1
ATOM 904 O O . VAL A 1 120 ? 10.909 4.943 -5.842 1.00 67.69 120 VAL A O 1
ATOM 907 N N . GLU A 1 121 ? 11.425 7.045 -5.258 1.00 67.44 121 GLU A N 1
ATOM 908 C CA . GLU A 1 121 ? 11.070 6.887 -3.851 1.00 67.44 121 GLU A CA 1
ATOM 909 C C . GLU A 1 121 ? 9.672 7.439 -3.692 1.00 67.44 121 GLU A C 1
ATOM 911 O O . GLU A 1 121 ? 9.396 8.573 -4.084 1.00 67.44 121 GLU A O 1
ATOM 916 N N . ILE A 1 122 ? 8.787 6.609 -3.161 1.00 64.69 122 ILE A N 1
ATOM 917 C CA . ILE A 1 122 ? 7.469 7.055 -2.759 1.00 64.69 122 ILE A CA 1
ATOM 918 C C . ILE A 1 122 ? 7.495 7.070 -1.243 1.00 64.69 122 ILE A C 1
ATOM 920 O O . ILE A 1 122 ? 7.728 6.045 -0.604 1.00 64.69 122 ILE A O 1
ATOM 924 N N . GLU A 1 123 ? 7.290 8.256 -0.694 1.00 65.50 123 GLU A N 1
ATOM 925 C CA . GLU A 1 123 ? 7.086 8.477 0.726 1.00 65.50 123 GLU A CA 1
ATOM 926 C C . GLU A 1 123 ? 5.605 8.771 0.949 1.00 65.50 123 GLU A C 1
ATOM 928 O O . GLU A 1 123 ? 4.952 9.430 0.132 1.00 65.50 123 GLU A O 1
ATOM 933 N N . TRP A 1 124 ? 5.064 8.271 2.052 1.00 65.88 124 TRP A N 1
ATOM 934 C CA . TRP A 1 124 ? 3.700 8.562 2.458 1.00 65.88 124 TRP A CA 1
ATOM 935 C C . TRP A 1 124 ? 3.621 8.960 3.925 1.00 65.88 124 TRP A C 1
ATOM 937 O O . TRP A 1 124 ? 4.447 8.579 4.756 1.00 65.88 124 TRP A O 1
ATOM 947 N N . ALA A 1 125 ? 2.568 9.713 4.243 1.00 68.56 125 ALA A N 1
ATOM 948 C CA . ALA A 1 125 ? 2.124 9.866 5.617 1.00 68.56 125 ALA A CA 1
ATOM 949 C C . ALA A 1 125 ? 1.619 8.513 6.128 1.00 68.56 125 ALA A C 1
ATOM 951 O O . ALA A 1 125 ? 0.967 7.781 5.383 1.00 68.56 125 ALA A O 1
ATOM 952 N N . LEU A 1 126 ? 1.915 8.184 7.387 1.00 74.75 126 LEU A N 1
ATOM 953 C CA . LEU A 1 126 ? 1.463 6.937 7.998 1.00 74.75 126 LEU A CA 1
ATOM 954 C C . LEU A 1 126 ? -0.061 6.813 7.843 1.00 74.75 126 LEU A C 1
ATOM 956 O O . LEU A 1 126 ? -0.778 7.704 8.302 1.00 74.75 126 LEU A O 1
ATOM 960 N N . PRO A 1 127 ? -0.555 5.762 7.164 1.00 79.06 127 PRO A N 1
ATOM 961 C CA . PRO A 1 127 ? -1.979 5.607 6.936 1.00 79.06 127 PRO A CA 1
ATOM 962 C C . PRO A 1 127 ? -2.702 5.418 8.266 1.00 79.06 127 PRO A C 1
ATOM 964 O O . PRO A 1 127 ? -2.226 4.709 9.151 1.00 79.06 127 PRO A O 1
ATOM 967 N N . GLU A 1 128 ? -3.868 6.034 8.373 1.00 85.94 128 GLU A N 1
ATOM 968 C CA . GLU A 1 128 ? -4.809 5.824 9.472 1.00 85.94 128 GLU A CA 1
ATOM 969 C C . GLU A 1 128 ? -5.574 4.502 9.293 1.00 85.94 128 GLU A C 1
ATOM 971 O O . GLU A 1 128 ? -5.507 3.856 8.241 1.00 85.94 128 GLU A O 1
ATOM 976 N N . GLU A 1 129 ? -6.345 4.120 10.308 1.00 88.50 129 GLU A N 1
ATOM 977 C CA . GLU A 1 129 ? -7.227 2.958 10.261 1.00 88.50 129 GLU A CA 1
ATOM 978 C C . GLU A 1 129 ? -8.228 3.034 9.089 1.00 88.50 129 GLU A C 1
ATOM 980 O O . GLU A 1 129 ? -8.691 4.124 8.722 1.00 88.50 129 GLU A O 1
ATOM 985 N N . PRO A 1 130 ? -8.609 1.889 8.490 1.00 88.75 130 PRO A N 1
ATOM 986 C CA . PRO A 1 130 ? -9.485 1.870 7.324 1.00 88.75 130 PRO A CA 1
ATOM 987 C C . PRO A 1 130 ? -10.888 2.385 7.651 1.00 88.75 130 PRO A C 1
ATOM 989 O O . PRO A 1 130 ? -11.405 2.204 8.755 1.00 88.75 130 PRO A O 1
ATOM 992 N N . ILE A 1 131 ? -11.525 2.993 6.652 1.00 89.75 131 ILE A N 1
ATOM 993 C CA . ILE A 1 131 ? -12.909 3.467 6.736 1.00 89.75 131 ILE A CA 1
ATOM 994 C C . ILE A 1 131 ? -13.855 2.266 6.761 1.00 89.75 131 ILE A C 1
ATOM 996 O O . ILE A 1 131 ? -13.673 1.303 6.020 1.00 89.75 131 ILE A O 1
ATOM 1000 N N . CYS A 1 132 ? -14.900 2.36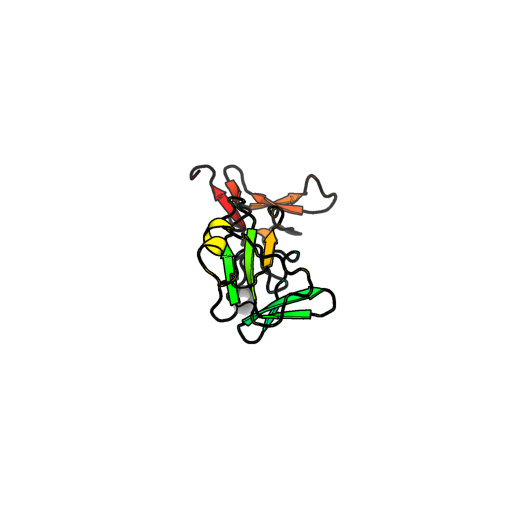2 7.572 1.00 91.75 132 CYS A N 1
ATOM 1001 C CA . CYS A 1 132 ? -15.973 1.380 7.648 1.00 91.75 132 CYS A CA 1
ATOM 1002 C C . CYS A 1 132 ? -17.332 2.080 7.621 1.00 91.75 132 CYS A C 1
ATOM 1004 O O . CYS A 1 132 ? -17.466 3.240 8.005 1.00 91.75 132 CYS A O 1
ATOM 1006 N N . ASN A 1 133 ? -18.367 1.362 7.201 1.00 90.44 133 ASN A N 1
ATOM 1007 C CA . ASN A 1 133 ? -19.754 1.813 7.279 1.00 90.44 133 ASN A CA 1
ATOM 1008 C C . ASN A 1 133 ? -20.524 1.012 8.336 1.00 90.44 133 ASN A C 1
ATOM 1010 O O . ASN A 1 133 ? -21.315 1.578 9.109 1.00 90.44 133 ASN A O 1
ATOM 1014 N N . ILE A 1 134 ? -20.262 -0.298 8.391 1.00 90.56 134 ILE A N 1
ATOM 1015 C CA . ILE A 1 134 ? -20.918 -1.270 9.265 1.00 90.56 134 ILE A CA 1
ATOM 1016 C C . ILE A 1 134 ? -19.891 -2.126 10.027 1.00 90.56 134 ILE A C 1
ATOM 1018 O O . ILE A 1 134 ? -18.757 -2.281 9.582 1.00 90.56 134 ILE A O 1
ATOM 1022 N N . PRO A 1 135 ? -20.264 -2.725 11.176 1.00 87.81 135 PRO A N 1
ATOM 1023 C CA . PRO A 1 135 ? -19.321 -3.478 12.009 1.00 87.81 135 PRO A CA 1
ATOM 1024 C C . PRO A 1 135 ? -18.626 -4.653 11.309 1.00 87.81 135 PRO A C 1
ATOM 1026 O O . PRO A 1 135 ? -17.515 -5.009 11.686 1.00 87.81 135 PRO A O 1
ATOM 1029 N N . VAL A 1 136 ? -19.268 -5.261 10.306 1.00 88.50 136 VAL A N 1
ATOM 1030 C CA . VAL A 1 136 ? -18.701 -6.399 9.564 1.00 88.50 136 VAL A CA 1
ATOM 1031 C C . VAL A 1 136 ? -17.536 -5.996 8.656 1.00 88.50 136 VAL A C 1
ATOM 1033 O O . VAL A 1 136 ? -16.685 -6.839 8.397 1.00 88.50 136 VAL A O 1
ATOM 1036 N N . ASP A 1 137 ? -17.434 -4.724 8.258 1.00 86.31 137 ASP A N 1
ATOM 1037 C CA . ASP A 1 137 ? -16.337 -4.230 7.410 1.00 86.31 137 ASP A CA 1
ATOM 1038 C C . ASP A 1 137 ? -14.972 -4.367 8.108 1.00 86.31 137 ASP A C 1
ATOM 1040 O O . ASP A 1 137 ? -13.944 -4.519 7.460 1.00 86.31 137 ASP A O 1
ATOM 1044 N N . CYS A 1 138 ? -14.963 -4.359 9.444 1.00 89.50 138 CYS A N 1
ATOM 1045 C CA . CYS A 1 138 ? -13.756 -4.504 10.256 1.00 89.50 138 CYS A CA 1
ATOM 1046 C C . CYS A 1 138 ? -13.447 -5.957 10.635 1.00 89.50 138 CYS A C 1
ATOM 1048 O O . CYS A 1 138 ? -12.500 -6.204 11.372 1.00 89.50 138 CYS A O 1
ATOM 1050 N N . LYS A 1 139 ? -14.244 -6.937 10.188 1.00 85.69 139 LYS A N 1
ATOM 1051 C CA . LYS A 1 139 ? -14.118 -8.324 10.661 1.00 85.69 139 LYS A CA 1
ATOM 1052 C C . LYS A 1 139 ? -12.761 -8.945 10.319 1.00 85.69 139 LYS A C 1
ATOM 1054 O O . LYS A 1 139 ? -12.245 -9.738 11.105 1.00 85.69 139 LYS A O 1
ATOM 1059 N N . ASP A 1 140 ? -12.199 -8.583 9.170 1.00 82.50 140 ASP A N 1
ATOM 1060 C CA . ASP A 1 140 ? -10.903 -9.099 8.719 1.00 82.50 140 ASP A CA 1
ATOM 1061 C C . ASP A 1 140 ? -9.721 -8.421 9.435 1.00 82.50 140 ASP A C 1
ATOM 1063 O O . ASP A 1 140 ? -8.608 -8.948 9.436 1.00 82.50 140 ASP A O 1
ATOM 1067 N N . LEU A 1 141 ? -9.967 -7.287 10.100 1.00 87.12 141 LEU A N 1
ATOM 1068 C CA . LEU A 1 141 ? -9.014 -6.607 10.965 1.00 87.12 141 LEU A CA 1
ATOM 1069 C C . LEU A 1 141 ? -9.249 -7.045 12.418 1.00 87.12 141 LEU A C 1
ATOM 1071 O O . LEU A 1 141 ? -10.071 -6.481 13.145 1.00 87.12 141 LEU A O 1
ATOM 1075 N N . LEU A 1 142 ? -8.524 -8.082 12.841 1.00 89.31 142 LEU A N 1
ATOM 1076 C CA . LEU A 1 142 ? -8.632 -8.620 14.197 1.00 89.31 142 LEU A CA 1
ATOM 1077 C C . LEU A 1 142 ? -8.372 -7.536 15.248 1.00 89.31 142 LEU A C 1
ATOM 1079 O O . LEU A 1 142 ? -7.494 -6.692 15.077 1.00 89.31 142 LEU A O 1
ATOM 1083 N N . TYR A 1 143 ? -9.119 -7.608 16.352 1.00 92.56 143 TYR A N 1
ATOM 1084 C CA . TYR A 1 143 ? -9.033 -6.659 17.466 1.00 92.56 143 TYR A CA 1
ATOM 1085 C C . TYR A 1 143 ? -9.368 -5.220 17.058 1.00 92.56 143 TYR A C 1
ATOM 1087 O O . TYR A 1 143 ? -8.710 -4.286 17.507 1.00 92.56 143 TYR A O 1
ATOM 1095 N N . SER A 1 144 ? -10.376 -5.033 16.200 1.00 93.50 144 SER A N 1
ATOM 1096 C CA . SER A 1 144 ? -10.862 -3.708 15.810 1.00 93.50 144 SER A CA 1
ATOM 1097 C C . SER A 1 144 ? -12.390 -3.601 15.805 1.00 93.50 144 SER A C 1
ATOM 1099 O O . SER A 1 144 ? -13.112 -4.599 15.713 1.00 93.50 144 SER A O 1
ATOM 1101 N N . LYS A 1 145 ? -12.898 -2.367 15.914 1.00 94.56 145 LYS A N 1
ATOM 1102 C CA . LYS A 1 145 ? -14.329 -2.035 15.898 1.00 94.56 145 LYS A CA 1
ATOM 1103 C C . LYS A 1 145 ? -14.606 -0.825 15.020 1.00 94.56 145 LYS A C 1
ATOM 1105 O O . LYS A 1 145 ? -13.887 0.168 15.067 1.00 94.56 145 LYS A O 1
ATOM 1110 N N . CYS A 1 146 ? -15.715 -0.882 14.283 1.00 94.38 146 CYS A N 1
ATOM 1111 C CA . CYS A 1 146 ? -16.182 0.250 13.490 1.00 94.38 146 CYS A CA 1
ATOM 1112 C C . CYS A 1 146 ? -16.761 1.343 14.401 1.00 94.38 146 CYS A C 1
ATOM 1114 O O . CYS A 1 146 ? -17.893 1.213 14.880 1.00 94.38 146 CYS A O 1
ATOM 1116 N N . LEU A 1 147 ? -15.998 2.411 14.643 1.00 94.25 147 LEU A N 1
ATOM 1117 C CA . LEU A 1 147 ? -16.390 3.535 15.499 1.00 94.25 147 LEU A CA 1
ATOM 1118 C C . LEU A 1 147 ? -16.351 4.863 14.721 1.00 94.25 147 LEU A C 1
ATOM 1120 O O . LEU A 1 147 ? -15.627 4.971 13.731 1.00 94.25 147 LEU A O 1
ATOM 1124 N N . PRO A 1 148 ? -17.142 5.873 15.130 1.00 92.81 148 PRO A N 1
ATOM 1125 C CA . PRO A 1 148 ? -17.093 7.208 14.533 1.00 92.81 148 PRO A CA 1
ATOM 1126 C C . PRO A 1 148 ? -15.694 7.825 14.600 1.00 92.81 148 PRO A C 1
ATOM 1128 O O . PRO A 1 148 ? -15.044 7.766 15.642 1.00 92.81 148 PRO A O 1
ATOM 1131 N N . ASP A 1 149 ? -15.260 8.432 13.497 1.00 90.44 149 ASP A N 1
ATOM 1132 C CA . ASP A 1 149 ? -14.002 9.169 13.411 1.00 90.44 149 ASP A CA 1
ATOM 1133 C C . ASP A 1 149 ? -14.137 10.506 14.179 1.00 90.44 149 ASP A C 1
ATOM 1135 O O . ASP A 1 149 ? -15.055 11.283 13.892 1.00 90.44 149 ASP A O 1
ATOM 1139 N N . PRO A 1 150 ? -13.271 10.792 15.174 1.00 87.19 150 PRO A N 1
ATOM 1140 C CA . PRO A 1 150 ? -13.348 12.021 15.962 1.00 87.19 150 PRO A CA 1
ATOM 1141 C C . PRO A 1 150 ? -12.962 13.283 15.175 1.00 87.19 150 PRO A C 1
ATOM 1143 O O . PRO A 1 150 ? -13.288 14.388 15.609 1.00 87.19 150 PRO A O 1
ATOM 1146 N N . ILE A 1 151 ? -12.265 13.136 14.046 1.00 85.12 151 ILE A N 1
ATOM 1147 C CA . ILE A 1 151 ? -11.775 14.234 13.206 1.00 85.12 151 ILE A CA 1
ATOM 1148 C C . ILE A 1 151 ? -12.750 14.479 12.050 1.00 85.12 151 ILE A C 1
ATOM 1150 O O . ILE A 1 151 ? -13.092 15.624 11.744 1.00 85.12 151 ILE A O 1
ATOM 1154 N N . SER A 1 152 ? -13.229 13.402 11.427 1.00 85.19 152 SER A N 1
ATOM 1155 C CA . SER A 1 152 ? -14.053 13.463 10.217 1.00 85.19 152 SER A CA 1
ATOM 1156 C C . SER A 1 152 ? -15.537 13.255 10.528 1.00 85.19 152 SER A C 1
ATOM 1158 O O . SER A 1 152 ? -16.013 12.132 10.701 1.00 85.19 152 SER A O 1
ATOM 1160 N N . LEU A 1 153 ? -16.304 14.351 10.550 1.00 86.25 153 LEU A N 1
ATOM 1161 C CA . LEU A 1 153 ? -17.753 14.326 10.785 1.00 86.25 153 LEU A CA 1
ATOM 1162 C C . LEU A 1 153 ? -18.479 13.381 9.811 1.00 86.25 153 LEU A C 1
ATOM 1164 O O . LEU A 1 153 ? -18.470 13.583 8.599 1.00 86.25 153 LEU A O 1
ATOM 1168 N N . GLY A 1 154 ? -19.162 12.375 10.361 1.00 84.81 154 GLY A N 1
ATOM 1169 C CA . GLY A 1 154 ? -19.963 11.412 9.596 1.00 84.81 154 GLY A CA 1
ATOM 1170 C C . GLY A 1 154 ? -19.179 10.231 9.013 1.00 84.81 154 GLY A C 1
ATOM 1171 O O . GLY A 1 154 ? -19.802 9.321 8.469 1.00 84.81 154 GLY A O 1
ATOM 1172 N N . GLN A 1 155 ? -17.852 10.201 9.159 1.00 91.31 155 GLN A N 1
ATOM 1173 C CA . GLN A 1 155 ? -17.023 9.054 8.792 1.00 91.31 155 GLN A CA 1
ATOM 1174 C C . GLN A 1 155 ? -16.873 8.101 9.986 1.00 91.31 155 GLN A C 1
ATOM 1176 O O . GLN A 1 155 ? -16.915 8.515 11.145 1.00 91.31 155 GLN A O 1
ATOM 1181 N N . LYS A 1 156 ? -16.715 6.803 9.716 1.00 93.19 156 LYS A N 1
ATOM 1182 C CA . LYS A 1 156 ? -16.350 5.801 10.724 1.00 93.19 156 LYS A CA 1
ATOM 1183 C C . LYS A 1 156 ? -15.124 5.034 10.251 1.00 93.19 156 LYS A C 1
ATOM 1185 O O . LYS A 1 156 ? -14.903 4.908 9.046 1.00 93.19 156 LYS A O 1
ATOM 1190 N N . ARG A 1 157 ? -14.345 4.515 11.194 1.00 92.94 157 ARG A N 1
ATOM 1191 C CA . ARG A 1 157 ? -13.129 3.737 10.936 1.00 92.94 157 ARG A CA 1
ATOM 1192 C C . ARG A 1 157 ? -13.026 2.533 11.861 1.00 92.94 157 ARG A C 1
ATOM 1194 O O . ARG A 1 157 ? -13.673 2.488 12.909 1.00 92.94 157 ARG A O 1
ATOM 1201 N N . CYS A 1 158 ? -12.224 1.557 11.457 1.00 93.50 158 CYS A N 1
ATOM 1202 C CA . CYS A 1 158 ? -11.934 0.365 12.246 1.00 93.50 158 CYS A CA 1
ATOM 1203 C C . CYS A 1 158 ? -10.840 0.644 13.280 1.00 93.50 158 CYS A C 1
ATOM 1205 O O . CYS A 1 158 ? -9.675 0.344 13.047 1.00 93.50 158 CYS A O 1
ATOM 1207 N N . PHE A 1 159 ? -11.212 1.203 14.427 1.00 94.12 159 PHE A N 1
ATOM 1208 C CA . PHE A 1 159 ? -10.262 1.482 15.503 1.00 94.12 159 PHE A CA 1
ATOM 1209 C C . PHE A 1 159 ? -9.895 0.218 16.274 1.00 94.12 159 PHE A C 1
ATOM 1211 O O . PHE A 1 159 ? -10.757 -0.629 16.525 1.00 94.12 159 PHE A O 1
ATOM 1218 N N . CYS A 1 160 ? -8.628 0.116 16.675 1.00 94.44 160 CYS A N 1
ATOM 1219 C CA . CYS A 1 160 ? -8.141 -1.003 17.471 1.00 94.44 160 CYS A CA 1
ATOM 1220 C C . CYS A 1 160 ? -8.786 -1.047 18.866 1.00 94.44 160 CYS A C 1
ATOM 1222 O O . CYS A 1 160 ? -9.082 -0.022 19.484 1.00 94.44 160 CYS A O 1
ATOM 1224 N N . ASP A 1 161 ? -9.005 -2.261 19.361 1.00 93.56 161 ASP A N 1
ATOM 1225 C CA . ASP A 1 161 ? -9.482 -2.530 20.710 1.00 93.56 161 ASP A CA 1
ATOM 1226 C C . ASP A 1 161 ? -8.440 -2.130 21.766 1.00 93.56 161 ASP A C 1
ATOM 1228 O O . ASP A 1 161 ? -7.243 -2.028 21.503 1.00 93.56 161 ASP A O 1
ATOM 1232 N N . ALA A 1 162 ? -8.899 -1.942 23.005 1.00 91.75 162 ALA A N 1
ATOM 1233 C CA . ALA A 1 162 ? -8.022 -1.613 24.124 1.00 91.75 162 ALA A CA 1
ATOM 1234 C C . ALA A 1 162 ? -6.890 -2.650 24.287 1.00 91.75 162 ALA A C 1
ATOM 1236 O O . ALA A 1 162 ? -7.143 -3.855 24.323 1.00 91.75 162 ALA A O 1
ATOM 1237 N N . GLY A 1 163 ? -5.650 -2.167 24.418 1.00 89.94 163 GLY A N 1
ATOM 1238 C CA . GLY A 1 163 ? -4.439 -2.997 24.482 1.00 89.94 163 GLY A CA 1
ATOM 1239 C C . GLY A 1 163 ? -3.842 -3.359 23.116 1.00 89.94 163 GLY A C 1
ATOM 1240 O O . GLY A 1 163 ? -2.838 -4.074 23.064 1.00 89.94 163 GLY A O 1
ATOM 1241 N N . PHE A 1 164 ? -4.431 -2.867 22.023 1.00 92.44 164 PHE A N 1
ATOM 1242 C CA . PHE A 1 164 ? -3.884 -2.957 20.676 1.00 92.44 164 PHE A CA 1
ATOM 1243 C C . PHE A 1 164 ? -3.685 -1.563 20.089 1.00 92.44 164 PHE A C 1
ATOM 1245 O O . PHE A 1 164 ? -4.490 -0.656 20.296 1.00 92.44 164 PHE A O 1
ATOM 1252 N N . LYS A 1 165 ? -2.617 -1.414 19.311 1.00 92.38 165 LYS A N 1
ATOM 1253 C CA . LYS A 1 165 ? -2.272 -0.186 18.609 1.00 92.38 165 LYS A CA 1
ATOM 1254 C C . LYS A 1 165 ? -2.236 -0.445 17.112 1.00 92.38 165 LYS A C 1
ATOM 1256 O O . L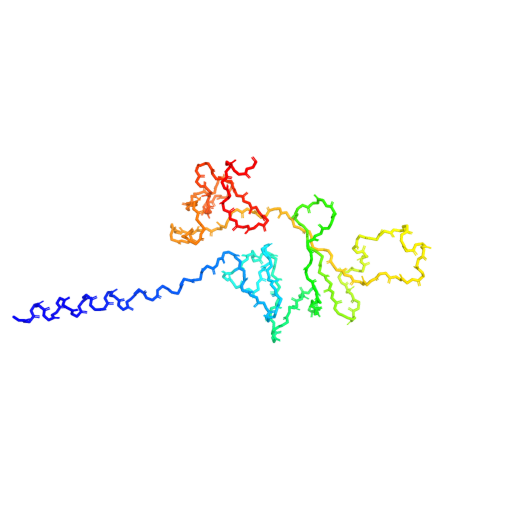YS A 1 165 ? -1.756 -1.487 16.670 1.00 92.38 165 LYS A O 1
ATOM 1261 N N . TRP A 1 166 ? -2.740 0.511 16.340 1.00 90.12 166 TRP A N 1
ATOM 1262 C CA . TRP A 1 166 ? -2.644 0.465 14.890 1.00 90.12 166 TRP A CA 1
ATOM 1263 C C . TRP A 1 166 ? -1.175 0.471 14.463 1.00 90.12 166 TRP A C 1
ATOM 1265 O O . TRP A 1 166 ? -0.421 1.379 14.823 1.00 90.12 166 TRP A O 1
ATOM 1275 N N . ASP A 1 167 ? -0.777 -0.554 13.715 1.00 87.19 167 ASP A N 1
ATOM 1276 C CA . ASP A 1 167 ? 0.509 -0.622 13.039 1.00 87.19 167 ASP A CA 1
ATOM 1277 C C . ASP A 1 167 ? 0.308 -0.163 11.582 1.00 87.19 167 ASP A C 1
ATOM 1279 O O . ASP A 1 167 ? -0.200 -0.924 10.749 1.00 87.19 167 ASP A O 1
ATOM 1283 N N . PRO A 1 168 ? 0.697 1.084 11.260 1.00 78.06 168 PRO A N 1
ATOM 1284 C CA . PRO A 1 168 ? 0.496 1.685 9.943 1.00 78.06 168 PRO A CA 1
ATOM 1285 C C . PRO A 1 168 ? 1.414 1.112 8.855 1.00 78.06 168 PRO A C 1
ATOM 1287 O O . PRO A 1 168 ? 1.261 1.475 7.689 1.00 78.06 168 PRO A O 1
ATOM 1290 N N . ILE A 1 169 ? 2.383 0.261 9.203 1.00 78.12 169 ILE A N 1
ATOM 1291 C CA . ILE A 1 169 ? 3.308 -0.346 8.239 1.00 78.12 169 ILE A CA 1
ATOM 1292 C C . ILE A 1 169 ? 2.738 -1.657 7.720 1.00 78.12 169 ILE A C 1
ATOM 1294 O O . ILE A 1 169 ? 2.765 -1.922 6.520 1.00 78.12 169 ILE A O 1
ATOM 1298 N N . ASN A 1 170 ? 2.179 -2.454 8.624 1.00 79.88 170 ASN A N 1
ATOM 1299 C CA . ASN A 1 170 ? 1.594 -3.750 8.296 1.00 79.88 170 ASN A CA 1
ATOM 1300 C C . ASN A 1 170 ? 0.066 -3.688 8.137 1.00 79.88 170 ASN A C 1
ATOM 1302 O O . ASN A 1 170 ? -0.543 -4.646 7.675 1.00 79.88 170 ASN A O 1
ATOM 1306 N N . GLY A 1 171 ? -0.579 -2.581 8.500 1.00 84.50 171 GLY A N 1
ATOM 1307 C CA . GLY A 1 171 ? -2.020 -2.418 8.334 1.00 84.50 171 GLY A CA 1
ATOM 1308 C C . GLY A 1 171 ? -2.822 -3.394 9.197 1.00 84.50 171 GLY A C 1
ATOM 1309 O O . GLY A 1 171 ? -3.707 -4.082 8.694 1.00 84.50 171 GLY A O 1
ATOM 1310 N N . TRP A 1 172 ? -2.469 -3.506 10.480 1.00 88.62 172 TRP A N 1
ATOM 1311 C CA . TRP A 1 172 ? -3.174 -4.351 11.448 1.00 88.62 172 TRP A CA 1
ATOM 1312 C C . TRP A 1 172 ? -3.059 -3.829 12.886 1.00 88.62 172 TRP A C 1
ATOM 1314 O O . TRP A 1 172 ? -2.193 -3.014 13.198 1.00 88.62 172 TRP A O 1
ATOM 1324 N N . CYS A 1 173 ? -3.933 -4.297 13.778 1.00 90.81 173 CYS A N 1
ATOM 1325 C CA . CYS A 1 173 ? -3.869 -3.970 15.200 1.00 90.81 173 CYS A CA 1
ATOM 1326 C C . CYS A 1 173 ? -2.852 -4.876 15.910 1.00 90.81 173 CYS A C 1
ATOM 1328 O O . CYS A 1 173 ? -3.074 -6.078 16.068 1.00 90.81 173 CYS A O 1
ATOM 1330 N N . GLN A 1 174 ? -1.736 -4.299 16.354 1.00 91.25 174 GLN A N 1
ATOM 1331 C CA . GLN A 1 174 ? -0.667 -5.006 17.052 1.00 91.25 174 GLN A CA 1
ATOM 1332 C C . GLN A 1 174 ? -0.827 -4.864 18.569 1.00 91.25 174 GLN A C 1
ATOM 1334 O O . GLN A 1 174 ? -1.118 -3.785 19.078 1.00 91.25 174 GLN A O 1
ATOM 1339 N N . SER A 1 175 ? -0.643 -5.955 19.315 1.00 86.88 175 SER A N 1
ATOM 1340 C CA . SER A 1 175 ? -0.745 -5.939 20.779 1.00 86.88 175 SER A CA 1
ATOM 1341 C C . SER A 1 175 ? 0.352 -5.075 21.409 1.00 86.88 175 SER A C 1
ATOM 1343 O O . SER A 1 175 ? 1.530 -5.287 21.115 1.00 86.88 175 SER A O 1
ATOM 1345 N N . GLU A 1 176 ? -0.001 -4.213 22.362 1.00 79.56 176 GLU A N 1
ATOM 1346 C CA . GLU A 1 176 ? 0.965 -3.354 23.067 1.00 79.56 176 GLU A CA 1
ATOM 1347 C C . GLU A 1 176 ? 1.928 -4.127 23.987 1.00 79.56 176 GLU A C 1
ATOM 1349 O O . GLU A 1 176 ? 2.975 -3.609 24.354 1.00 79.56 176 GLU A O 1
ATOM 1354 N N . PHE A 1 177 ? 1.626 -5.387 24.325 1.00 70.12 177 PHE A N 1
ATOM 1355 C CA . PHE A 1 177 ? 2.480 -6.245 25.163 1.00 70.12 177 PHE A CA 1
ATOM 1356 C C . PHE A 1 177 ? 3.658 -6.909 24.419 1.00 70.12 177 PHE A C 1
ATOM 1358 O O . PHE A 1 177 ? 4.411 -7.658 25.036 1.00 70.12 177 PHE A O 1
ATOM 1365 N N . ASN A 1 178 ? 3.803 -6.670 23.110 1.00 55.91 178 ASN A N 1
ATOM 1366 C CA . ASN A 1 178 ? 4.897 -7.187 22.271 1.00 55.91 178 ASN A CA 1
ATOM 1367 C C . ASN A 1 178 ? 5.835 -6.071 21.756 1.00 55.91 178 ASN A C 1
ATOM 1369 O O . ASN A 1 178 ? 6.584 -6.300 20.804 1.00 55.91 178 ASN A O 1
ATOM 1373 N N . LEU A 1 179 ? 5.765 -4.878 22.358 1.00 53.66 179 LEU A N 1
ATOM 1374 C CA . LEU A 1 179 ? 6.638 -3.726 22.098 1.00 53.66 179 LEU A CA 1
ATOM 1375 C C . LEU A 1 179 ? 7.736 -3.602 23.161 1.00 53.66 179 LEU A C 1
ATOM 1377 O O . LEU A 1 179 ? 7.430 -3.813 24.356 1.00 53.66 179 LEU A O 1
#

Sequence (179 aa):
MEKSILSMLILMVTLLSCSWSATALQHCGNCGLTPVPFPLSTGPDCGNQQYKLRCSFGKLWFDALNGSSYLIASINPSSTGLQSAYMIKVYDGGCAAYQSFVNLDVKKVGMIKKWPEPGVEIEWALPEEPICNIPVDCKDLLYSKCLPDPISLGQKRCFCDAGFKWDPINGWCQSEFNL

Foldseek 3Di:
DVVVVVVVVVVVVVVVVPPPPPDDDLFDDQLQPAGGFAQEDQDPLHHDPVRYWHRDPSWIWDQDPPRDIFTWPHWAQDPPPPRFKIKTATDDDDDPVDFDADPDPVVVCVVDVDDDHTIDMDGDDQDDADWDDDQVSCVSAPQWGFADDPVDPPTTGTHGHPQWDQDSRRRHTHGPVVD